Protein AF-A0A963BJS1-F1 (afdb_monomer_lite)

Foldseek 3Di:
DPPPPPALLVVLLVLLVVLLVCLVVVVPVCNVVSVVSSVVSVVRRVVDDDPDPVSVVVSVVSVVSSVVSVVSSVVSVVVVVVVVVVVVVVVVVVVVVVVVVVVVVVD

pLDDT: mean 87.75, std 13.69, range [33.56, 97.94]

Radius of gyration: 22.77 Å; chains: 1; bounding box: 47×20×78 Å

Structure (mmCIF, N/CA/C/O backbone):
data_AF-A0A963BJS1-F1
#
_entry.id   AF-A0A963BJS1-F1
#
loop_
_atom_site.group_PDB
_atom_site.id
_atom_site.type_symbol
_atom_site.label_atom_id
_atom_site.label_alt_id
_atom_site.label_comp_id
_atom_site.label_asym_id
_atom_site.label_entity_id
_atom_site.label_seq_id
_atom_site.pdbx_PDB_ins_code
_atom_site.Cartn_x
_atom_site.Cartn_y
_atom_site.Cartn_z
_atom_site.occupancy
_atom_site.B_iso_or_equiv
_atom_site.auth_seq_id
_atom_site.auth_comp_id
_atom_site.auth_asym_id
_atom_site.auth_atom_id
_atom_site.pdbx_PDB_model_num
ATOM 1 N N . MET A 1 1 ? -3.917 2.866 -30.385 1.00 33.56 1 MET A N 1
ATOM 2 C CA . MET A 1 1 ? -4.302 1.956 -29.285 1.00 33.56 1 MET A CA 1
ATOM 3 C C . MET A 1 1 ? -3.016 1.476 -28.633 1.00 33.56 1 MET A C 1
ATOM 5 O O . MET A 1 1 ? -2.415 0.535 -29.130 1.00 33.56 1 MET A O 1
ATOM 9 N N . ALA A 1 2 ? -2.523 2.197 -27.622 1.00 35.09 2 ALA A N 1
ATOM 10 C CA . ALA A 1 2 ? -1.332 1.783 -26.885 1.00 35.09 2 ALA A CA 1
ATOM 11 C C . ALA A 1 2 ? -1.732 0.607 -25.989 1.00 35.09 2 ALA A C 1
ATOM 13 O O . ALA A 1 2 ? -2.626 0.738 -25.153 1.00 35.09 2 ALA A O 1
ATOM 14 N N . MET A 1 3 ? -1.163 -0.561 -26.275 1.00 33.97 3 MET A N 1
ATOM 15 C CA . MET A 1 3 ? -1.363 -1.777 -25.498 1.00 33.97 3 MET A CA 1
ATOM 16 C C . MET A 1 3 ? -0.974 -1.499 -24.045 1.00 33.97 3 MET A C 1
ATOM 18 O O . MET A 1 3 ? 0.018 -0.820 -23.790 1.00 33.97 3 MET A O 1
ATOM 22 N N . ALA A 1 4 ? -1.800 -1.988 -23.122 1.00 41.53 4 ALA A N 1
ATOM 23 C CA . ALA A 1 4 ? -1.596 -1.888 -21.688 1.00 41.53 4 ALA A CA 1
ATOM 24 C C . ALA A 1 4 ? -0.143 -2.209 -21.309 1.00 41.53 4 ALA A C 1
ATOM 26 O O . ALA A 1 4 ? 0.425 -3.179 -21.806 1.00 41.53 4 ALA A O 1
ATOM 27 N N . GLU A 1 5 ? 0.429 -1.394 -20.427 1.00 47.62 5 GLU A N 1
ATOM 28 C CA . GLU A 1 5 ? 1.759 -1.566 -19.848 1.00 47.62 5 GLU A CA 1
ATOM 29 C C . GLU A 1 5 ? 1.858 -2.922 -19.126 1.00 47.62 5 GLU A C 1
ATOM 31 O O . GLU A 1 5 ? 1.622 -3.049 -17.926 1.00 47.62 5 GLU A O 1
ATOM 36 N N . THR A 1 6 ? 2.194 -3.985 -19.853 1.00 54.72 6 THR A N 1
ATOM 37 C CA . THR A 1 6 ? 2.445 -5.323 -19.305 1.00 54.72 6 THR A CA 1
ATOM 38 C C . THR A 1 6 ? 3.861 -5.402 -18.739 1.00 54.72 6 THR A C 1
ATOM 40 O O . THR A 1 6 ? 4.698 -6.157 -19.222 1.00 54.72 6 THR A O 1
ATOM 43 N N . GLY A 1 7 ? 4.146 -4.588 -17.720 1.00 80.88 7 GLY A N 1
ATOM 44 C CA . GLY A 1 7 ? 5.399 -4.609 -16.964 1.00 80.88 7 GLY A CA 1
ATOM 45 C C . GLY A 1 7 ? 5.164 -4.980 -15.500 1.00 80.88 7 GLY A C 1
ATOM 46 O O . GLY A 1 7 ? 4.114 -4.666 -14.935 1.00 80.88 7 GLY A O 1
ATOM 47 N N . ALA A 1 8 ? 6.143 -5.627 -14.860 1.00 89.12 8 ALA A N 1
ATOM 48 C CA . ALA A 1 8 ? 6.065 -5.977 -13.437 1.00 89.12 8 ALA A CA 1
ATOM 49 C C . ALA A 1 8 ? 5.786 -4.741 -12.553 1.00 89.12 8 ALA A C 1
ATOM 51 O O . ALA A 1 8 ? 5.006 -4.806 -11.604 1.00 89.12 8 ALA A O 1
ATOM 52 N N . LEU A 1 9 ? 6.323 -3.576 -12.931 1.00 91.12 9 LEU A N 1
ATOM 53 C CA . LEU A 1 9 ? 6.113 -2.320 -12.214 1.00 91.12 9 LEU A CA 1
ATOM 54 C C . LEU A 1 9 ? 4.675 -1.780 -12.315 1.00 91.12 9 LEU A C 1
ATOM 56 O O . LEU A 1 9 ? 4.116 -1.347 -11.308 1.00 91.12 9 LEU A O 1
ATOM 60 N N . ALA A 1 10 ? 4.045 -1.858 -13.490 1.00 90.81 10 ALA A N 1
ATOM 61 C CA . ALA A 1 10 ? 2.646 -1.457 -13.669 1.00 90.81 10 ALA A CA 1
ATOM 62 C C . ALA A 1 10 ? 1.699 -2.357 -12.854 1.00 90.81 10 ALA A C 1
ATOM 64 O O . ALA A 1 10 ? 0.759 -1.882 -12.213 1.00 90.81 10 ALA A O 1
ATOM 65 N N . GLN A 1 11 ? 1.997 -3.659 -12.787 1.00 93.81 11 GLN A N 1
ATOM 66 C CA . GLN A 1 11 ? 1.270 -4.586 -11.917 1.00 93.81 11 GLN A CA 1
ATOM 67 C C . GLN A 1 11 ? 1.473 -4.254 -10.431 1.00 93.81 11 GLN A C 1
ATOM 69 O O . GLN A 1 11 ? 0.507 -4.249 -9.668 1.00 93.81 11 GLN A O 1
ATOM 74 N N . ALA A 1 12 ? 2.697 -3.921 -10.008 1.00 95.19 12 ALA A N 1
ATOM 75 C CA . ALA A 1 12 ? 2.971 -3.503 -8.631 1.00 95.19 12 ALA A CA 1
ATOM 76 C C . ALA A 1 12 ? 2.216 -2.215 -8.253 1.00 95.19 12 ALA A C 1
ATOM 78 O O . ALA A 1 12 ? 1.716 -2.092 -7.128 1.00 95.19 12 ALA A O 1
ATOM 79 N N . LEU A 1 13 ? 2.083 -1.274 -9.195 1.00 95.44 13 LEU A N 1
ATOM 80 C CA . LEU A 1 13 ? 1.276 -0.068 -9.025 1.00 95.44 13 LEU A CA 1
ATOM 81 C C . LEU A 1 13 ? -0.210 -0.406 -8.854 1.00 95.44 13 LEU A C 1
ATOM 83 O O . LEU A 1 13 ? -0.827 0.061 -7.897 1.00 95.44 13 LEU A O 1
ATOM 87 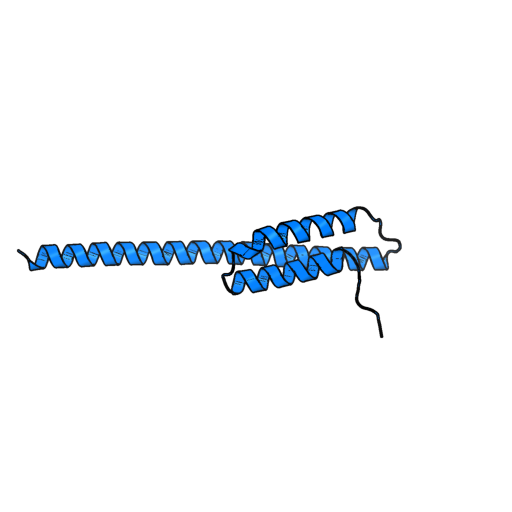N N . SER A 1 14 ? -0.760 -1.267 -9.713 1.00 96.25 14 SER A N 1
ATOM 88 C CA . SER A 1 14 ? -2.155 -1.719 -9.615 1.00 96.25 14 SER A CA 1
ATOM 89 C C . SER A 1 14 ? -2.452 -2.408 -8.276 1.00 96.25 14 SER A C 1
ATOM 91 O O . SER A 1 14 ? -3.444 -2.092 -7.616 1.00 96.25 14 SER A O 1
ATOM 93 N N . ILE A 1 15 ? -1.554 -3.281 -7.803 1.00 96.81 15 ILE A N 1
ATOM 94 C CA . ILE A 1 15 ? -1.690 -3.905 -6.479 1.00 96.81 15 ILE A CA 1
ATOM 95 C C . ILE A 1 15 ? -1.656 -2.848 -5.377 1.00 96.81 15 ILE A C 1
ATOM 97 O O . ILE A 1 15 ? -2.491 -2.886 -4.479 1.00 96.81 15 ILE A O 1
ATOM 101 N N . SER A 1 16 ? -0.741 -1.878 -5.456 1.00 97.38 16 SER A N 1
ATOM 102 C CA . SER A 1 16 ? -0.632 -0.806 -4.457 1.00 97.38 16 SER A CA 1
ATOM 103 C C . SER A 1 16 ? -1.906 0.041 -4.368 1.00 97.38 16 SER A C 1
ATOM 105 O O . SER A 1 16 ? -2.313 0.425 -3.273 1.00 97.38 16 SER A O 1
ATOM 107 N N . GLN A 1 17 ? -2.560 0.309 -5.501 1.00 97.38 17 GLN A N 1
ATOM 108 C CA . GLN A 1 17 ? -3.850 1.004 -5.543 1.00 97.38 17 GLN A CA 1
ATOM 109 C C . GLN A 1 17 ? -4.938 0.167 -4.863 1.00 97.38 17 GLN A C 1
ATOM 111 O O . GLN A 1 17 ? -5.611 0.652 -3.951 1.00 97.38 17 GLN A O 1
ATOM 116 N N . ARG A 1 18 ? -5.037 -1.118 -5.217 1.00 97.31 18 ARG A N 1
ATOM 117 C CA . ARG A 1 18 ? -6.016 -2.035 -4.623 1.00 97.31 18 ARG A CA 1
ATOM 118 C C . ARG A 1 18 ? -5.795 -2.235 -3.120 1.00 97.31 18 ARG A C 1
ATOM 120 O O . ARG A 1 18 ? -6.760 -2.324 -2.371 1.00 97.31 18 ARG A O 1
ATOM 127 N N . MET A 1 19 ? -4.547 -2.248 -2.645 1.00 97.69 19 MET A N 1
ATOM 128 C CA . MET A 1 19 ? -4.239 -2.319 -1.209 1.00 97.69 19 MET A CA 1
ATOM 129 C C . MET A 1 19 ? -4.829 -1.125 -0.450 1.00 97.69 19 MET A C 1
ATOM 131 O O . MET A 1 19 ? -5.360 -1.288 0.645 1.00 97.69 19 MET A O 1
ATOM 135 N N . VAL A 1 20 ? -4.780 0.079 -1.028 1.00 97.31 20 VAL A N 1
ATOM 136 C CA . VAL A 1 20 ? -5.408 1.264 -0.426 1.00 97.31 20 VAL A CA 1
ATOM 137 C C . VAL A 1 20 ? -6.932 1.126 -0.389 1.00 97.31 20 VAL A C 1
ATOM 139 O O . VAL A 1 20 ? -7.547 1.511 0.604 1.00 97.31 20 VAL A O 1
ATOM 142 N N . GLU A 1 21 ? -7.552 0.573 -1.430 1.00 96.50 21 GLU A N 1
ATOM 143 C CA . GLU A 1 21 ? -9.005 0.342 -1.481 1.00 96.50 21 GLU A CA 1
ATOM 144 C C . GLU A 1 21 ? -9.464 -0.665 -0.419 1.00 96.50 21 GLU A C 1
ATOM 146 O O . GLU A 1 21 ? -10.353 -0.363 0.376 1.00 96.50 21 GLU A O 1
ATOM 151 N N . VAL A 1 22 ? -8.793 -1.814 -0.342 1.00 95.19 22 VAL A N 1
ATOM 152 C CA . VAL A 1 22 ? -9.029 -2.876 0.650 1.00 95.19 22 VAL A CA 1
ATOM 153 C C . VAL A 1 22 ? -8.843 -2.344 2.078 1.00 95.19 22 VAL A C 1
ATOM 155 O O . VAL A 1 22 ? -9.684 -2.560 2.952 1.00 95.19 22 VAL A O 1
ATOM 158 N N . ALA A 1 23 ? -7.790 -1.557 2.317 1.00 94.06 23 ALA A N 1
ATOM 159 C CA . ALA A 1 23 ? -7.559 -0.911 3.607 1.00 94.06 23 ALA A CA 1
ATOM 160 C C . ALA A 1 23 ? -8.660 0.093 3.978 1.00 94.06 23 ALA A C 1
ATOM 162 O O . ALA A 1 23 ? -9.096 0.139 5.129 1.00 94.06 23 ALA A O 1
ATOM 163 N N . ARG A 1 24 ? -9.151 0.882 3.013 1.00 93.31 24 ARG A N 1
ATOM 164 C CA . ARG A 1 24 ? -10.292 1.792 3.221 1.00 93.31 24 ARG A CA 1
ATOM 165 C C . ARG A 1 24 ? -11.581 1.035 3.532 1.00 93.31 24 ARG A C 1
ATOM 167 O O . ARG A 1 24 ? -12.369 1.518 4.339 1.00 93.31 24 ARG A O 1
ATOM 174 N N . ALA A 1 25 ? -11.771 -0.140 2.936 1.00 92.94 25 ALA A N 1
ATOM 175 C CA . ALA A 1 25 ? -12.884 -1.039 3.232 1.00 92.94 25 ALA A CA 1
ATOM 176 C C . ALA A 1 25 ? -12.726 -1.791 4.570 1.00 92.94 25 ALA A C 1
ATOM 178 O O . ALA A 1 25 ? -13.645 -2.488 4.993 1.00 92.94 25 ALA A O 1
ATOM 179 N N . GLY A 1 26 ? -11.583 -1.657 5.254 1.00 90.44 26 GLY A N 1
ATOM 180 C CA . GLY A 1 26 ? -11.298 -2.342 6.517 1.00 90.44 26 GLY A CA 1
ATOM 181 C C . GLY A 1 26 ? -10.926 -3.821 6.366 1.00 90.44 26 GLY A C 1
ATOM 182 O O . GLY A 1 26 ? -10.856 -4.533 7.365 1.00 90.44 26 GLY A O 1
ATOM 183 N N . GLN A 1 27 ? -10.663 -4.285 5.144 1.00 92.88 27 GLN A N 1
ATOM 184 C CA . GLN A 1 27 ? -10.335 -5.675 4.805 1.00 92.88 27 GLN A CA 1
ATOM 185 C C . GLN A 1 27 ? -8.839 -5.972 5.021 1.00 92.88 27 GLN A C 1
ATOM 187 O O . GLN A 1 27 ? -8.114 -6.391 4.122 1.00 92.88 27 GLN A O 1
ATOM 192 N N . TRP A 1 28 ? -8.336 -5.716 6.228 1.00 91.56 28 TRP A N 1
ATOM 193 C CA . TRP A 1 28 ? -6.897 -5.752 6.526 1.00 91.56 28 TRP A CA 1
ATOM 194 C C . TRP A 1 28 ? -6.245 -7.129 6.328 1.00 91.56 28 TRP A C 1
ATOM 196 O O . TRP A 1 28 ? -5.047 -7.191 6.051 1.00 91.56 28 TRP A O 1
ATOM 206 N N . ASP A 1 29 ? -7.024 -8.207 6.421 1.00 94.31 29 ASP A N 1
ATOM 207 C CA . ASP A 1 29 ? -6.543 -9.591 6.322 1.00 94.31 29 ASP A CA 1
ATOM 208 C C . ASP A 1 29 ? -6.010 -9.950 4.925 1.00 94.31 29 ASP A C 1
ATOM 210 O O . ASP A 1 29 ? -5.182 -10.850 4.787 1.00 94.31 29 ASP A O 1
ATOM 214 N N . GLU A 1 30 ? -6.432 -9.227 3.884 1.00 93.19 30 GLU A N 1
ATOM 215 C CA . GLU A 1 30 ? -5.993 -9.461 2.501 1.00 93.19 30 GLU A CA 1
ATOM 216 C C . GLU A 1 30 ? -4.630 -8.809 2.197 1.00 93.19 30 GLU A C 1
ATOM 218 O O . GLU A 1 30 ? -3.891 -9.258 1.315 1.00 93.19 30 GLU A O 1
ATOM 223 N N . LEU A 1 31 ? -4.250 -7.768 2.950 1.00 95.00 31 LEU A N 1
ATOM 224 C CA . LEU A 1 31 ? -3.058 -6.964 2.667 1.00 95.00 31 LEU A CA 1
ATOM 225 C C . LEU A 1 31 ? -1.729 -7.736 2.707 1.00 95.00 31 LEU A C 1
ATOM 227 O O . LEU A 1 31 ? -0.888 -7.453 1.854 1.00 95.00 31 LEU A O 1
ATOM 231 N N . PRO A 1 32 ? -1.481 -8.698 3.621 1.00 95.50 32 PRO A N 1
ATOM 232 C CA . PRO A 1 32 ? -0.215 -9.436 3.643 1.00 95.50 32 PRO A CA 1
ATOM 233 C C . PRO A 1 32 ? 0.043 -10.255 2.369 1.00 95.50 32 PRO A C 1
ATOM 235 O O . PRO A 1 32 ? 1.180 -10.334 1.890 1.00 95.50 32 PRO A O 1
ATOM 238 N N . ALA A 1 33 ? -1.008 -10.844 1.791 1.00 96.38 33 ALA A N 1
ATOM 239 C CA . ALA A 1 33 ? -0.906 -11.583 0.535 1.00 96.38 33 ALA A CA 1
ATOM 240 C C . ALA A 1 33 ? -0.599 -10.634 -0.633 1.00 96.38 33 ALA A C 1
ATOM 242 O O . ALA A 1 33 ? 0.302 -10.896 -1.434 1.00 96.38 33 ALA A O 1
ATOM 243 N N . MET A 1 34 ? -1.290 -9.491 -0.677 1.00 97.25 34 MET A N 1
ATOM 244 C CA . MET A 1 34 ? -1.055 -8.448 -1.677 1.00 97.25 34 MET A CA 1
ATOM 245 C C . MET A 1 34 ? 0.358 -7.865 -1.573 1.00 97.25 34 MET A C 1
ATOM 247 O O . MET A 1 34 ? 1.016 -7.677 -2.594 1.00 97.25 34 MET A O 1
ATOM 251 N N . GLU A 1 35 ? 0.864 -7.650 -0.357 1.00 96.69 35 GLU A N 1
ATOM 252 C CA . GLU A 1 35 ? 2.225 -7.161 -0.130 1.00 96.69 35 GLU A CA 1
ATOM 253 C C . GLU A 1 35 ? 3.273 -8.140 -0.648 1.00 96.69 35 GLU A C 1
ATOM 255 O O . GLU A 1 35 ? 4.227 -7.747 -1.320 1.00 96.69 35 GLU A O 1
ATOM 260 N N . SER A 1 36 ? 3.069 -9.431 -0.391 1.00 96.69 36 SER A N 1
ATOM 261 C CA . SER A 1 36 ? 3.961 -10.484 -0.876 1.00 96.69 36 SER A CA 1
ATOM 262 C C . SER A 1 36 ? 4.024 -10.499 -2.408 1.00 96.69 36 SER A C 1
ATOM 264 O O . SER A 1 36 ? 5.101 -10.646 -2.991 1.00 96.69 36 SER A O 1
ATOM 266 N N . GLN A 1 37 ? 2.880 -10.303 -3.070 1.00 96.06 37 GLN A N 1
ATOM 267 C CA . GLN A 1 37 ? 2.807 -10.207 -4.527 1.00 96.06 37 GLN A CA 1
ATOM 268 C C . GLN A 1 37 ? 3.465 -8.920 -5.048 1.00 96.06 37 GLN A C 1
ATOM 270 O O . GLN A 1 37 ? 4.265 -8.983 -5.983 1.00 96.06 37 GLN A O 1
ATOM 275 N N . ARG A 1 38 ? 3.190 -7.768 -4.421 1.00 96.19 38 ARG A N 1
ATOM 276 C CA . ARG A 1 38 ? 3.806 -6.476 -4.761 1.00 96.19 38 ARG A CA 1
ATOM 277 C C . ARG A 1 38 ? 5.328 -6.542 -4.666 1.00 96.19 38 ARG A C 1
ATOM 279 O O . ARG A 1 38 ? 6.013 -6.100 -5.582 1.00 96.19 38 ARG A O 1
ATOM 286 N N . MET A 1 39 ? 5.854 -7.120 -3.588 1.00 95.56 39 MET A N 1
ATOM 287 C CA . MET A 1 39 ? 7.294 -7.223 -3.349 1.00 95.56 39 MET A CA 1
ATOM 288 C C . MET A 1 39 ? 8.000 -8.073 -4.412 1.00 95.56 39 MET A C 1
ATOM 290 O O . MET A 1 39 ? 9.108 -7.740 -4.830 1.00 95.56 39 MET A O 1
ATOM 294 N N . ARG A 1 40 ? 7.357 -9.153 -4.875 1.00 95.12 40 ARG A N 1
ATOM 295 C CA . ARG A 1 40 ? 7.876 -9.971 -5.979 1.00 95.12 40 ARG A CA 1
ATOM 296 C C . ARG A 1 40 ? 7.974 -9.154 -7.265 1.00 95.12 40 ARG A C 1
ATOM 298 O O . ARG A 1 40 ? 9.044 -9.058 -7.840 1.00 95.12 40 ARG A O 1
ATOM 305 N N . LEU A 1 41 ? 6.893 -8.475 -7.639 1.00 93.81 41 LEU A N 1
ATOM 306 C CA . LEU A 1 41 ? 6.846 -7.657 -8.851 1.00 93.81 41 LEU A CA 1
ATOM 307 C C . LEU A 1 41 ? 7.843 -6.491 -8.832 1.00 93.81 41 LEU A C 1
ATOM 309 O O . LEU A 1 41 ? 8.450 -6.180 -9.853 1.00 93.81 41 LEU A O 1
ATOM 313 N N . LEU A 1 42 ? 8.033 -5.848 -7.676 1.00 93.06 42 LEU A N 1
ATOM 314 C CA . LEU A 1 42 ? 9.041 -4.798 -7.517 1.00 93.06 42 LEU A CA 1
ATOM 315 C C . LEU A 1 42 ? 10.462 -5.339 -7.691 1.00 93.06 42 LEU A C 1
ATOM 317 O O . LEU A 1 42 ? 11.289 -4.672 -8.304 1.00 93.06 42 LEU A O 1
ATOM 321 N N . ARG A 1 43 ? 10.745 -6.544 -7.183 1.00 92.12 43 ARG A N 1
ATOM 322 C CA . ARG A 1 43 ? 12.036 -7.208 -7.395 1.00 92.12 43 ARG A CA 1
ATOM 323 C C . ARG A 1 43 ? 12.262 -7.490 -8.876 1.00 92.12 43 ARG A C 1
ATOM 325 O O . ARG A 1 43 ? 13.271 -7.041 -9.409 1.00 92.12 43 ARG A O 1
ATOM 332 N N . ASP A 1 44 ? 11.295 -8.126 -9.530 1.00 89.31 44 ASP A N 1
ATOM 333 C CA . ASP A 1 44 ? 11.369 -8.468 -10.954 1.00 89.31 44 ASP A CA 1
ATOM 334 C C . ASP A 1 44 ? 11.573 -7.205 -11.818 1.00 89.31 44 ASP A C 1
ATOM 336 O O . ASP A 1 44 ? 12.367 -7.190 -12.759 1.00 89.31 44 ASP A O 1
ATOM 340 N N . ALA A 1 45 ? 10.908 -6.098 -11.464 1.00 87.19 45 ALA A N 1
ATOM 341 C CA . ALA A 1 45 ? 11.066 -4.814 -12.147 1.00 87.19 45 ALA A CA 1
ATOM 342 C C . ALA A 1 45 ? 12.470 -4.200 -11.983 1.00 87.19 45 ALA A C 1
ATOM 344 O O . ALA A 1 45 ? 12.945 -3.517 -12.891 1.00 87.19 45 ALA A O 1
ATOM 345 N N . CYS A 1 46 ? 13.127 -4.429 -10.844 1.00 84.31 46 CYS A N 1
ATOM 346 C CA . CYS A 1 46 ? 14.471 -3.926 -10.556 1.00 84.31 46 CYS A CA 1
ATOM 347 C C . CYS A 1 46 ? 15.590 -4.782 -11.168 1.00 84.31 46 CYS A C 1
ATOM 349 O O . CYS A 1 46 ? 16.701 -4.285 -11.335 1.00 84.31 46 CYS A O 1
ATOM 351 N N . GLU A 1 47 ? 15.326 -6.047 -11.504 1.00 86.88 47 GLU A N 1
ATOM 352 C CA . GLU A 1 47 ? 16.315 -6.941 -12.128 1.00 86.88 47 GLU A CA 1
ATOM 353 C C . GLU A 1 47 ? 16.614 -6.572 -13.587 1.00 86.88 47 GLU A C 1
ATOM 355 O O . GLU A 1 47 ? 17.684 -6.883 -14.109 1.00 86.88 47 GLU A O 1
ATOM 360 N N . THR A 1 48 ? 15.697 -5.864 -14.246 1.00 81.69 48 THR A N 1
ATOM 361 C CA . THR A 1 48 ? 15.872 -5.411 -15.629 1.00 81.69 48 THR A CA 1
ATOM 362 C C . THR A 1 48 ? 16.282 -3.943 -15.639 1.00 81.69 48 THR A C 1
ATOM 364 O O . THR A 1 48 ? 15.580 -3.114 -15.068 1.00 81.69 48 THR A O 1
ATOM 367 N N . ALA A 1 49 ? 17.368 -3.575 -16.319 1.00 82.19 49 ALA A N 1
ATOM 368 C CA . ALA A 1 49 ? 17.712 -2.166 -16.531 1.00 82.19 49 ALA A CA 1
ATOM 369 C C . ALA A 1 49 ? 16.747 -1.509 -17.545 1.00 82.19 49 ALA A C 1
ATOM 371 O O . ALA A 1 49 ? 16.278 -2.193 -18.456 1.00 82.19 49 ALA A O 1
ATOM 372 N N . PRO A 1 50 ? 16.421 -0.210 -17.416 1.00 84.12 50 PRO A N 1
ATOM 373 C CA . PRO A 1 50 ? 15.676 0.498 -18.454 1.00 84.12 50 PRO A CA 1
ATOM 374 C C . PRO A 1 50 ? 16.502 0.567 -19.745 1.00 84.12 50 PRO A C 1
ATOM 376 O O . PRO A 1 50 ? 17.700 0.850 -19.704 1.00 84.12 50 PRO A O 1
ATOM 379 N N . ALA A 1 51 ? 15.867 0.328 -20.890 1.00 86.81 51 ALA A N 1
ATOM 380 C CA . ALA A 1 51 ? 16.510 0.370 -22.202 1.00 86.81 51 ALA A CA 1
ATOM 381 C C . ALA A 1 51 ? 16.626 1.798 -22.764 1.00 86.81 51 ALA A C 1
ATOM 383 O O . ALA A 1 51 ? 17.369 2.030 -23.718 1.00 86.81 51 ALA A O 1
ATOM 384 N N . SER A 1 52 ? 15.898 2.763 -22.193 1.00 90.56 52 SER A N 1
ATOM 385 C CA . SER A 1 52 ? 15.899 4.161 -22.629 1.00 90.56 52 SER A CA 1
ATOM 386 C C . SER A 1 52 ? 15.680 5.138 -21.469 1.00 90.56 52 SER A C 1
ATOM 388 O O . SER A 1 52 ? 15.247 4.757 -20.381 1.00 90.56 52 SER A O 1
ATOM 390 N N . LEU A 1 53 ? 15.966 6.423 -21.713 1.00 87.62 53 LEU A N 1
ATOM 391 C CA . LEU A 1 53 ? 15.695 7.502 -20.756 1.00 87.62 53 LEU A CA 1
ATOM 392 C C . LEU A 1 53 ? 14.191 7.657 -20.478 1.00 87.62 53 LEU A C 1
ATOM 394 O O . LEU A 1 53 ? 13.803 7.886 -19.338 1.00 87.62 53 LEU A O 1
ATOM 398 N N . ASP A 1 54 ? 13.360 7.505 -21.509 1.00 87.81 54 ASP A N 1
ATOM 399 C CA . ASP A 1 54 ? 11.900 7.589 -21.398 1.00 87.81 54 ASP A CA 1
ATOM 400 C C . ASP A 1 54 ? 11.350 6.456 -20.520 1.00 87.81 54 ASP A C 1
ATOM 402 O O . ASP A 1 54 ? 10.582 6.683 -19.587 1.00 87.81 54 ASP A O 1
ATOM 406 N N . GLU A 1 55 ? 11.856 5.235 -20.720 1.00 87.00 55 GLU A N 1
ATOM 407 C CA . GLU A 1 55 ? 11.515 4.099 -19.866 1.00 87.00 55 GLU A CA 1
ATOM 408 C C . GLU A 1 55 ? 12.009 4.301 -18.425 1.00 87.00 55 GLU A C 1
ATOM 410 O O . GLU A 1 55 ? 11.297 3.983 -17.471 1.00 87.00 55 GLU A O 1
ATOM 415 N N . ALA A 1 56 ? 13.212 4.853 -18.242 1.00 88.19 56 ALA A N 1
ATOM 416 C CA . ALA A 1 56 ? 13.734 5.174 -16.917 1.00 88.19 56 ALA A CA 1
ATOM 417 C C . ALA A 1 56 ? 12.850 6.202 -16.189 1.00 88.19 56 ALA A C 1
ATOM 419 O O . ALA A 1 56 ? 12.564 6.021 -15.003 1.00 88.19 56 ALA A O 1
ATOM 420 N N . GLN A 1 57 ? 12.378 7.234 -16.894 1.00 90.19 57 GLN A N 1
ATOM 421 C CA . GLN A 1 57 ? 11.480 8.244 -16.338 1.00 90.19 57 GLN A CA 1
ATOM 422 C C . GLN A 1 57 ? 10.118 7.645 -15.973 1.00 90.19 57 GLN A C 1
ATOM 424 O O . GLN A 1 57 ? 9.673 7.806 -14.838 1.00 90.19 57 GLN A O 1
ATOM 429 N N . GLY A 1 58 ? 9.499 6.874 -16.874 1.00 89.44 58 GLY A N 1
ATOM 430 C CA . GLY A 1 58 ? 8.227 6.201 -16.592 1.00 89.44 58 GLY A CA 1
ATOM 431 C C . GLY A 1 58 ? 8.317 5.253 -15.389 1.00 89.44 58 GLY A C 1
ATOM 432 O O . GLY A 1 58 ? 7.417 5.203 -14.547 1.00 89.44 58 GLY A O 1
ATOM 4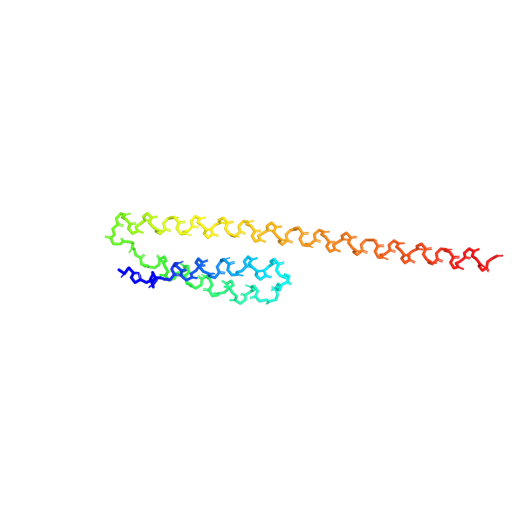33 N N . ARG A 1 59 ? 9.449 4.552 -15.233 1.00 90.50 59 ARG A N 1
ATOM 434 C CA . ARG A 1 59 ? 9.710 3.723 -14.048 1.00 90.50 59 ARG A CA 1
ATOM 435 C C . ARG A 1 59 ? 9.862 4.551 -12.772 1.00 90.50 59 ARG A C 1
ATOM 437 O O . ARG A 1 59 ? 9.323 4.159 -11.737 1.00 90.50 59 ARG A O 1
ATOM 444 N N . ALA A 1 60 ? 10.572 5.677 -12.825 1.00 91.31 60 ALA A N 1
ATOM 445 C CA . ALA A 1 60 ? 10.713 6.576 -11.681 1.00 91.31 60 ALA A CA 1
ATOM 446 C C . ALA A 1 60 ? 9.348 7.122 -11.225 1.00 91.31 60 ALA A C 1
ATOM 448 O O . ALA A 1 60 ? 9.042 7.090 -10.031 1.00 91.31 60 ALA A O 1
ATOM 449 N N . ASP A 1 61 ? 8.500 7.528 -12.170 1.00 93.12 61 ASP A N 1
ATOM 450 C CA . ASP A 1 61 ? 7.160 8.048 -11.890 1.00 93.12 61 ASP A CA 1
ATOM 451 C C . ASP A 1 61 ? 6.262 6.982 -11.241 1.00 93.12 61 ASP A C 1
ATOM 453 O O . ASP A 1 61 ? 5.582 7.248 -10.243 1.00 93.12 61 ASP A O 1
ATOM 457 N N . ALA A 1 62 ? 6.302 5.747 -11.749 1.00 91.94 62 ALA A N 1
ATOM 458 C CA . ALA A 1 62 ? 5.550 4.634 -11.178 1.00 91.94 62 ALA A CA 1
ATOM 459 C C . ALA A 1 62 ? 6.033 4.261 -9.764 1.00 91.94 62 ALA A C 1
ATOM 461 O O . ALA A 1 62 ? 5.210 4.032 -8.872 1.00 91.94 62 ALA A O 1
ATOM 462 N N . LEU A 1 63 ? 7.348 4.246 -9.518 1.00 93.00 63 LEU A N 1
ATOM 463 C CA . LEU A 1 63 ? 7.908 4.009 -8.182 1.00 93.00 63 LEU A CA 1
ATOM 464 C C . LEU A 1 63 ? 7.507 5.110 -7.193 1.00 93.00 63 LEU A C 1
ATOM 466 O O . LEU A 1 63 ? 7.135 4.809 -6.056 1.00 93.00 63 LEU A O 1
ATOM 470 N N . GLU A 1 64 ? 7.515 6.371 -7.621 1.00 95.88 64 GLU A N 1
ATOM 471 C CA . GLU A 1 64 ? 7.069 7.492 -6.792 1.00 95.88 64 GLU A CA 1
ATOM 472 C C . GLU A 1 64 ? 5.568 7.399 -6.473 1.00 95.88 64 GLU A C 1
ATOM 474 O O . GLU A 1 64 ? 5.147 7.649 -5.339 1.00 95.88 64 GLU A O 1
ATOM 479 N N . ALA A 1 65 ? 4.745 6.974 -7.435 1.00 96.00 65 ALA A N 1
ATOM 480 C CA . ALA A 1 65 ? 3.329 6.709 -7.198 1.00 96.00 65 ALA A CA 1
ATOM 481 C C . ALA A 1 65 ? 3.120 5.575 -6.176 1.00 96.00 65 ALA A C 1
ATOM 483 O O . ALA A 1 65 ? 2.329 5.729 -5.239 1.00 96.00 65 ALA A O 1
ATOM 484 N N . ILE A 1 66 ? 3.865 4.470 -6.291 1.00 95.94 66 ILE A N 1
ATOM 485 C CA . ILE A 1 66 ? 3.840 3.360 -5.323 1.00 95.94 66 ILE A CA 1
ATOM 486 C C . ILE A 1 66 ? 4.258 3.840 -3.928 1.00 95.94 66 ILE A C 1
ATOM 488 O O . ILE A 1 66 ? 3.592 3.508 -2.942 1.00 95.94 66 ILE A O 1
ATOM 492 N N . ARG A 1 67 ? 5.307 4.667 -3.825 1.00 96.94 67 ARG A N 1
ATOM 493 C CA . ARG A 1 67 ? 5.760 5.256 -2.555 1.00 96.94 67 ARG A CA 1
ATOM 494 C C . ARG A 1 67 ? 4.650 6.068 -1.885 1.00 96.94 67 ARG A C 1
ATOM 496 O O . ARG A 1 67 ? 4.330 5.816 -0.722 1.00 96.94 67 ARG A O 1
ATOM 503 N N . LYS A 1 68 ? 3.998 6.970 -2.626 1.00 97.94 68 LYS A N 1
ATOM 504 C CA . LYS A 1 68 ? 2.872 7.783 -2.126 1.00 97.94 68 LYS A CA 1
ATOM 505 C C . LYS A 1 68 ? 1.685 6.928 -1.675 1.00 97.94 68 LYS A C 1
ATOM 507 O O . LYS A 1 68 ? 1.062 7.216 -0.650 1.00 97.94 68 LYS A O 1
ATOM 512 N N . LEU A 1 69 ? 1.365 5.865 -2.416 1.00 97.31 69 LEU A N 1
ATOM 513 C CA . LEU A 1 69 ? 0.311 4.918 -2.035 1.00 97.31 69 LEU A CA 1
ATOM 514 C C . LEU A 1 69 ? 0.663 4.179 -0.739 1.00 97.31 69 LEU A C 1
ATOM 516 O O . LEU A 1 69 ? -0.192 4.035 0.134 1.00 97.31 69 LEU A O 1
ATOM 520 N N . ASN A 1 70 ? 1.925 3.786 -0.566 1.00 96.38 70 ASN A N 1
ATOM 521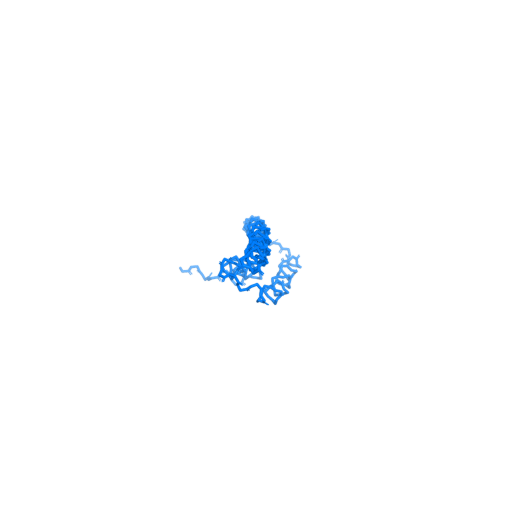 C CA . ASN A 1 70 ? 2.402 3.151 0.659 1.00 96.38 70 ASN A CA 1
ATOM 522 C C . ASN A 1 70 ? 2.301 4.091 1.874 1.00 96.38 70 ASN A C 1
ATOM 524 O O . ASN A 1 70 ? 1.824 3.691 2.934 1.00 96.38 70 ASN A O 1
ATOM 528 N N . GLU A 1 71 ? 2.673 5.364 1.720 1.00 97.50 71 GLU A N 1
ATOM 529 C CA . GLU A 1 71 ? 2.506 6.384 2.767 1.00 97.50 71 GLU A CA 1
ATOM 530 C C . GLU A 1 71 ? 1.031 6.600 3.143 1.00 97.50 71 GLU A C 1
ATOM 532 O O . GLU A 1 71 ? 0.693 6.796 4.314 1.00 97.50 71 GLU A O 1
ATOM 537 N N . ASN A 1 72 ? 0.126 6.560 2.163 1.00 96.38 72 ASN A N 1
ATOM 538 C CA . ASN A 1 72 ? -1.314 6.609 2.412 1.00 96.38 72 ASN A CA 1
ATOM 539 C C . ASN A 1 72 ? -1.791 5.376 3.198 1.00 96.38 72 ASN A C 1
ATOM 541 O O . ASN A 1 72 ? -2.480 5.518 4.206 1.00 96.38 72 ASN A O 1
ATOM 545 N N . LEU A 1 73 ? -1.361 4.178 2.797 1.00 95.44 73 LEU A N 1
ATOM 546 C CA . LEU A 1 73 ? -1.701 2.931 3.481 1.00 95.44 73 LEU A CA 1
ATOM 547 C C . LEU A 1 73 ? -1.239 2.929 4.948 1.00 95.44 73 LEU A C 1
ATOM 549 O O . LEU A 1 73 ? -2.006 2.567 5.841 1.00 95.44 73 LEU A O 1
ATOM 553 N N . ILE A 1 74 ? -0.018 3.404 5.216 1.00 95.44 74 ILE A N 1
ATOM 554 C CA . ILE A 1 74 ? 0.512 3.551 6.580 1.00 95.44 74 ILE A CA 1
ATOM 555 C C . ILE A 1 74 ? -0.365 4.498 7.405 1.00 95.44 74 ILE A C 1
ATOM 557 O O . ILE A 1 74 ? -0.722 4.170 8.540 1.00 95.44 74 ILE A O 1
ATOM 561 N N . ARG A 1 75 ? -0.744 5.654 6.843 1.00 96.31 75 ARG A N 1
ATOM 562 C CA . ARG A 1 75 ? -1.633 6.613 7.519 1.00 96.31 75 ARG A CA 1
ATOM 563 C C . ARG A 1 75 ? -2.998 6.001 7.823 1.00 96.31 75 ARG A C 1
ATOM 565 O O . ARG A 1 75 ? -3.451 6.101 8.960 1.00 96.31 75 ARG A O 1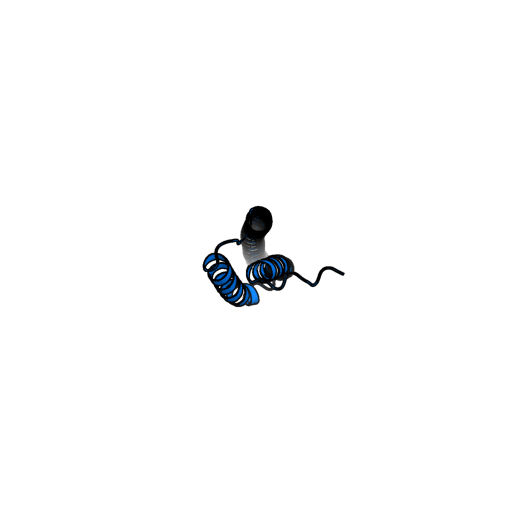
ATOM 572 N N . LEU A 1 76 ? -3.608 5.299 6.866 1.00 94.62 76 LEU A N 1
ATOM 573 C CA . LEU A 1 76 ? -4.873 4.587 7.079 1.00 94.62 76 LEU A CA 1
ATOM 574 C C . LEU A 1 76 ? -4.766 3.577 8.230 1.00 94.62 76 LEU A C 1
ATOM 576 O O . LEU A 1 76 ? -5.626 3.558 9.109 1.00 94.62 76 LEU A O 1
ATOM 580 N N . GLY A 1 77 ? -3.685 2.795 8.281 1.00 92.75 77 GLY A N 1
ATOM 581 C CA . GLY A 1 77 ? -3.447 1.844 9.369 1.00 92.75 77 GLY A CA 1
ATOM 582 C C . GLY A 1 77 ? -3.235 2.518 10.732 1.00 92.75 77 GLY A C 1
ATOM 583 O O . GLY A 1 77 ? -3.693 2.022 11.763 1.00 92.75 77 GLY A O 1
ATOM 584 N N . GLN A 1 78 ? -2.568 3.673 10.777 1.00 93.50 78 GLN A N 1
ATOM 585 C CA . GLN A 1 78 ? -2.417 4.457 12.008 1.00 93.50 78 GLN A CA 1
ATOM 586 C C . GLN A 1 78 ? -3.763 4.998 12.502 1.00 93.50 78 GLN A C 1
ATOM 588 O O . GLN A 1 78 ? -4.105 4.787 13.667 1.00 93.50 78 GLN A O 1
ATOM 593 N N . THR A 1 79 ? -4.548 5.617 11.617 1.00 91.88 79 THR A N 1
ATOM 594 C CA . THR A 1 79 ? -5.883 6.137 11.938 1.00 91.88 79 THR A CA 1
ATOM 595 C C . THR A 1 79 ? -6.832 5.022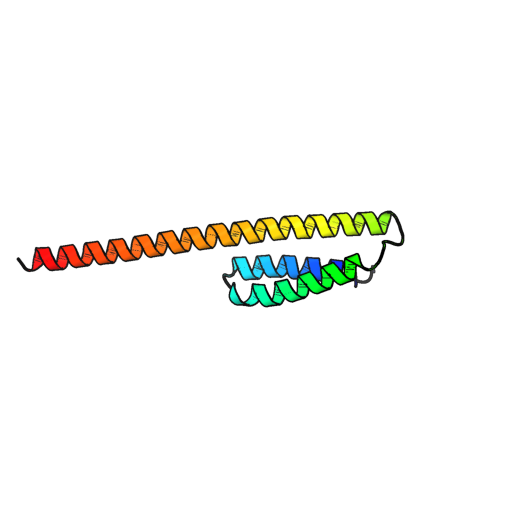 12.377 1.00 91.88 79 THR A C 1
ATOM 597 O O . THR A 1 79 ? -7.514 5.166 13.391 1.00 91.88 79 THR A O 1
ATOM 600 N N . GLY A 1 80 ? -6.838 3.880 11.682 1.00 88.94 80 GLY A N 1
ATOM 601 C CA . GLY A 1 80 ? -7.659 2.723 12.047 1.00 88.94 80 GLY A CA 1
ATOM 602 C C . GLY A 1 80 ? -7.356 2.203 13.455 1.00 88.94 80 GLY A C 1
ATOM 603 O O . GLY A 1 80 ? -8.273 1.984 14.249 1.00 88.94 80 GLY A O 1
ATOM 604 N N . ARG A 1 81 ? -6.069 2.085 13.814 1.00 90.50 81 ARG A N 1
ATOM 605 C CA . ARG A 1 81 ? -5.652 1.670 15.165 1.00 90.50 81 ARG A CA 1
ATOM 606 C C . ARG A 1 81 ? -6.069 2.666 16.243 1.00 90.50 81 ARG A C 1
ATOM 608 O O . ARG A 1 81 ? -6.504 2.238 17.311 1.00 90.50 81 ARG A O 1
ATOM 615 N N . GLU A 1 82 ? -5.936 3.968 15.997 1.00 92.81 82 GLU A N 1
ATOM 616 C CA . GLU A 1 82 ? -6.332 4.980 16.985 1.00 92.81 82 GLU A CA 1
ATOM 617 C C . GLU A 1 82 ? -7.851 4.997 17.194 1.00 92.81 82 GLU A C 1
ATOM 619 O O . GLU A 1 82 ? -8.319 5.023 18.335 1.00 92.81 82 GLU A O 1
ATOM 624 N N . ASN A 1 83 ? -8.626 4.864 16.115 1.00 89.38 83 ASN A N 1
ATOM 625 C CA . ASN A 1 83 ? -10.081 4.760 16.191 1.00 89.38 83 ASN A CA 1
ATOM 626 C C . ASN A 1 83 ? -10.519 3.538 17.007 1.00 89.38 83 ASN A C 1
ATOM 628 O O . ASN A 1 83 ? -11.335 3.674 17.920 1.00 89.38 83 ASN A O 1
ATOM 632 N N . LEU A 1 84 ? -9.931 2.365 16.748 1.00 89.19 84 LEU A N 1
ATOM 633 C CA . LEU A 1 84 ? -10.230 1.148 17.506 1.00 89.19 84 LEU A CA 1
ATOM 634 C C . LEU A 1 84 ? -9.886 1.307 18.995 1.00 89.19 84 LEU A C 1
ATOM 636 O O . LEU A 1 84 ? -10.680 0.945 19.865 1.00 89.19 84 LEU A O 1
ATOM 640 N N . ARG A 1 85 ? -8.730 1.902 19.311 1.00 92.56 85 ARG A N 1
ATOM 641 C CA . ARG A 1 85 ? -8.343 2.203 20.700 1.00 92.56 85 ARG A CA 1
ATOM 642 C C . ARG A 1 85 ? -9.346 3.132 21.378 1.00 92.56 85 ARG A C 1
ATOM 644 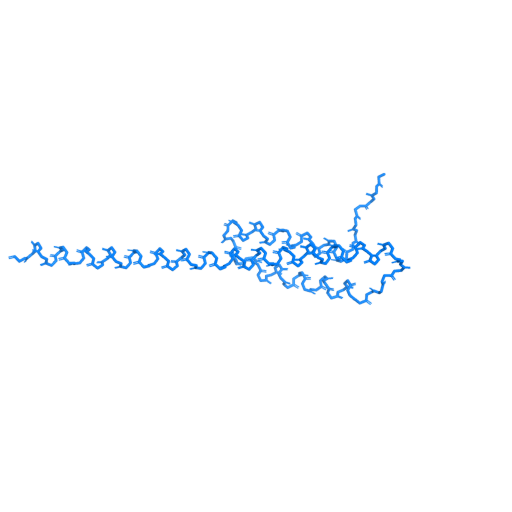O O . ARG A 1 85 ? -9.707 2.891 22.528 1.00 92.56 85 ARG A O 1
ATOM 651 N N . SER A 1 86 ? -9.808 4.168 20.681 1.00 92.31 86 SER A N 1
ATOM 652 C CA . SER A 1 86 ? -10.811 5.100 21.199 1.00 92.31 86 SER A CA 1
ATOM 653 C C . SER A 1 86 ? -12.137 4.400 21.515 1.00 92.31 86 SER A C 1
ATOM 655 O O . SER A 1 86 ? -12.652 4.536 22.626 1.00 92.31 86 SER A O 1
ATOM 657 N N . GLN A 1 87 ? -12.629 3.564 20.597 1.00 91.56 87 GLN A N 1
ATOM 658 C CA . GLN A 1 87 ? -13.859 2.788 20.787 1.00 91.56 87 GLN A CA 1
ATOM 659 C C . GLN A 1 87 ? -13.750 1.818 21.972 1.00 91.56 87 GLN A C 1
ATOM 661 O O . GLN A 1 87 ? -14.647 1.757 22.813 1.00 91.56 87 GLN A O 1
ATOM 666 N N . LEU A 1 88 ? -12.623 1.110 22.109 1.00 92.94 88 LEU A N 1
ATOM 667 C CA . LEU A 1 88 ? -12.386 0.215 23.246 1.00 92.94 88 LEU A CA 1
ATOM 668 C C . LEU A 1 88 ? -12.359 0.968 24.584 1.00 92.94 88 LEU A C 1
ATOM 670 O O . LEU A 1 88 ? -12.929 0.493 25.569 1.00 92.94 88 LEU A O 1
ATOM 674 N N . ARG A 1 89 ? -11.738 2.155 24.632 1.00 92.06 89 ARG A N 1
ATOM 675 C CA . ARG A 1 89 ? -11.748 3.010 25.832 1.00 92.06 89 ARG A CA 1
ATOM 676 C C . ARG A 1 89 ? -13.171 3.419 26.209 1.00 92.06 89 ARG A C 1
ATOM 678 O O . ARG A 1 89 ? -13.537 3.281 27.374 1.00 92.06 89 ARG A O 1
ATOM 685 N N . GLN A 1 90 ? -13.972 3.866 25.242 1.00 91.81 90 GLN A N 1
ATOM 686 C CA . GLN A 1 90 ? -15.366 4.261 25.470 1.00 91.81 90 GLN A CA 1
ATOM 687 C C . GLN A 1 90 ? -16.222 3.089 25.972 1.00 91.81 90 GLN A C 1
ATOM 689 O O . GLN A 1 90 ? -16.949 3.239 26.953 1.00 91.81 90 GLN A O 1
ATOM 694 N N . LEU A 1 91 ? -16.082 1.899 25.377 1.00 91.31 91 LEU A N 1
ATOM 695 C CA . LEU A 1 91 ? -16.789 0.696 25.830 1.00 91.31 91 LEU A CA 1
ATOM 696 C C . LEU A 1 91 ? -16.430 0.320 27.274 1.00 91.31 91 LEU A C 1
ATOM 698 O O . LEU A 1 91 ? -17.309 -0.015 28.070 1.00 91.31 91 LEU A O 1
ATOM 702 N N . ASN A 1 92 ? -15.148 0.398 27.637 1.00 89.44 92 ASN A N 1
ATOM 703 C CA . ASN A 1 92 ? -14.702 0.106 28.999 1.00 89.44 92 ASN A CA 1
ATOM 704 C C . ASN A 1 92 ? -15.224 1.134 30.014 1.00 89.44 92 ASN A C 1
ATOM 706 O O . ASN A 1 92 ? -15.659 0.744 31.098 1.00 89.44 92 ASN A O 1
ATOM 710 N N . GLN A 1 93 ? -15.247 2.420 29.654 1.00 89.62 93 GLN A N 1
ATOM 711 C CA . GLN A 1 93 ? -15.825 3.476 30.491 1.00 89.62 93 GLN A CA 1
ATOM 712 C C . GLN A 1 93 ? -17.337 3.286 30.678 1.00 89.62 93 GLN A C 1
ATOM 714 O O . GLN A 1 93 ? -17.820 3.360 31.806 1.00 89.62 93 GLN A O 1
ATOM 719 N N . GLY A 1 94 ? -18.074 2.943 29.616 1.00 87.94 94 GLY A N 1
ATOM 720 C CA . GLY A 1 94 ? -19.506 2.639 29.703 1.00 87.94 94 GLY A CA 1
ATOM 721 C C . GLY A 1 94 ? -19.803 1.442 30.613 1.00 87.94 94 GLY A C 1
ATOM 722 O O . GLY A 1 94 ? -20.697 1.504 31.457 1.00 87.94 94 GLY A O 1
ATOM 723 N N . ARG A 1 95 ? -19.001 0.371 30.521 1.00 88.44 95 ARG A N 1
ATOM 724 C CA . ARG A 1 95 ? -19.097 -0.787 31.430 1.00 88.44 95 ARG A CA 1
ATOM 725 C C . ARG A 1 95 ? -18.813 -0.408 32.885 1.00 88.44 95 ARG A C 1
ATOM 727 O O . ARG A 1 95 ? -19.499 -0.900 33.780 1.00 88.44 95 ARG A O 1
ATOM 734 N N . ALA A 1 96 ? -17.821 0.447 33.130 1.00 86.50 96 ALA A N 1
ATOM 735 C CA . ALA A 1 96 ? -17.498 0.926 34.473 1.00 86.50 96 ALA A CA 1
ATOM 736 C C . ALA A 1 96 ? -18.633 1.781 35.061 1.00 86.50 96 ALA A C 1
ATOM 738 O O . ALA A 1 96 ? -19.051 1.535 36.191 1.00 86.50 96 ALA A O 1
ATOM 739 N N . ALA A 1 97 ? -19.184 2.711 34.276 1.00 85.00 97 ALA A N 1
ATOM 740 C CA . ALA A 1 97 ? -20.308 3.551 34.684 1.00 85.00 97 ALA A CA 1
ATOM 741 C C . ALA A 1 97 ? -21.566 2.719 34.982 1.00 85.00 97 ALA A C 1
ATOM 743 O O . ALA A 1 97 ? -22.169 2.874 36.040 1.00 85.00 97 ALA A O 1
ATOM 744 N N . SER A 1 98 ? -21.919 1.771 34.107 1.00 85.81 98 SER A N 1
ATOM 745 C CA . SER A 1 98 ? -23.057 0.865 34.324 1.00 85.81 98 SER A CA 1
ATOM 746 C C . SER A 1 98 ? -22.915 0.055 35.620 1.00 85.81 98 SER A C 1
ATOM 748 O O . SER A 1 98 ? -23.859 -0.022 36.406 1.00 85.81 98 SER A O 1
ATOM 750 N N . ARG A 1 99 ? -21.720 -0.483 35.907 1.00 82.38 99 ARG A N 1
ATOM 751 C CA . ARG A 1 99 ? -21.444 -1.183 37.175 1.00 82.38 99 ARG A CA 1
ATOM 752 C C . ARG A 1 99 ? -21.563 -0.270 38.396 1.00 82.38 99 ARG A C 1
ATOM 754 O O . ARG A 1 99 ? -22.030 -0.733 39.435 1.00 82.38 99 ARG A O 1
ATOM 761 N N . ALA A 1 100 ? -21.142 0.990 38.289 1.00 80.56 100 ALA A N 1
ATOM 762 C CA . ALA A 1 100 ? -21.275 1.964 39.370 1.00 80.56 100 ALA A CA 1
ATOM 763 C C . ALA A 1 100 ? -22.751 2.266 39.674 1.00 80.56 100 ALA A C 1
ATOM 765 O O . ALA A 1 100 ? -23.137 2.212 40.837 1.00 80.56 100 ALA A O 1
ATOM 766 N N . TYR A 1 101 ? -23.579 2.464 38.642 1.00 79.12 101 TYR A N 1
ATOM 767 C CA . TYR A 1 101 ? -25.023 2.673 38.800 1.00 79.12 101 TYR A CA 1
ATOM 768 C C . TYR A 1 101 ? -25.736 1.481 39.442 1.00 79.12 101 TYR A C 1
ATOM 770 O O . TYR A 1 101 ? -26.524 1.665 40.364 1.00 79.12 101 TYR A O 1
ATOM 778 N N . VAL A 1 102 ? -25.442 0.253 39.000 1.00 80.81 102 VAL A N 1
ATOM 779 C CA . VAL A 1 102 ? -26.020 -0.960 39.610 1.00 80.81 102 VAL A CA 1
ATOM 780 C C . VAL A 1 102 ? -25.628 -1.073 41.085 1.00 80.81 102 VAL A C 1
ATOM 782 O O . VAL A 1 102 ? -26.446 -1.457 41.914 1.00 80.81 102 VAL A O 1
ATOM 785 N N . ARG A 1 103 ? -24.389 -0.705 41.433 1.00 78.69 103 ARG A N 1
ATOM 786 C CA . ARG A 1 103 ? -23.916 -0.726 42.820 1.00 78.69 103 ARG A CA 1
ATOM 787 C C . ARG A 1 103 ? -24.574 0.356 43.680 1.00 78.69 103 ARG A C 1
ATOM 789 O O . ARG A 1 103 ? -24.867 0.081 44.834 1.00 78.69 103 ARG A O 1
ATOM 796 N N . SER A 1 104 ? -24.806 1.551 43.138 1.00 72.94 104 SER A N 1
ATOM 797 C CA . SER A 1 104 ? -25.430 2.655 43.876 1.00 72.94 104 SER A CA 1
ATOM 798 C C . SER A 1 104 ? -26.953 2.551 43.981 1.00 72.94 104 SER A C 1
ATOM 800 O O . SER A 1 104 ? -27.517 3.126 44.896 1.00 72.94 104 SER A O 1
ATOM 802 N N . ALA A 1 105 ? -27.624 1.857 43.056 1.00 68.31 105 ALA A N 1
ATOM 803 C CA . ALA A 1 105 ? -29.081 1.670 43.075 1.00 68.31 105 ALA A CA 1
ATOM 804 C C . ALA A 1 105 ? -29.543 0.463 43.918 1.00 68.31 105 ALA A C 1
ATOM 806 O O . ALA A 1 105 ? -30.741 0.265 44.095 1.00 68.31 105 ALA A O 1
ATOM 807 N N . GLY A 1 106 ? -28.604 -0.363 44.393 1.00 57.66 106 GLY A N 1
ATOM 808 C CA . GLY A 1 106 ? -28.853 -1.502 45.285 1.00 57.66 106 GLY A CA 1
ATOM 809 C C . GLY A 1 106 ? -28.430 -1.270 46.742 1.00 57.66 106 GLY A C 1
ATOM 810 O O . GLY A 1 106 ? -28.324 -2.245 47.483 1.00 57.66 106 GLY A O 1
ATOM 811 N N . SER A 1 107 ? -28.124 -0.025 47.130 1.00 50.16 107 SER A N 1
ATOM 812 C CA . SER A 1 107 ? -27.916 0.430 48.519 1.00 50.16 107 SER A CA 1
ATOM 813 C C . SER A 1 107 ? -29.042 1.373 48.917 1.00 50.16 107 SER A C 1
ATOM 815 O O . SER A 1 107 ? -29.415 1.345 50.107 1.00 50.16 107 SER A O 1
#

Sequence (107 aa):
MAMAETGALAQALSISQRMVEVARAGQWDELPAMESQRMRLLRDACETAPASLDEAQGRADALEAIRKLNENLIRLGQTGRENLRSQLRQLNQGRAASRAYVRSAGS

Secondary structure (DSSP, 8-state):
------SHHHHHHHHHHHHHHHHHTT-GGGHHHHHHHHHHHHHHHHHSPPSSHHHHHHHHHHHHHHHHHHHHHHHHHHHHHHHHHHHHHHHHHHHHHHHHHHHHTT-